Protein AF-A0A0U5F7K3-F1 (afdb_monomer)

InterPro domains:
  IPR059809 Salmonella phage P22 protein Y8K6 [PF27050] (2-115)

Organism: NCBI:txid431306

Sequence (117 aa):
MSEAKFTPGPWHLEAGFESSPGDFEEYWQVHDGQDAIVCSSSFCTAENKEANARLIAAAPELYEALNGLLRTLAESGIELDSLSSPTPLINLLNTEEEYAVLEQSRAALAKARGEAP

Radius of gyration: 19.33 Å; Cα contacts (8 Å, |Δi|>4): 117; chains: 1; bounding box: 43×25×57 Å

Nearest PDB structures (foldseek):
  2kvt-assembly1_A  TM=3.864E-01  e=4.693E-01  Escherichia coli K-12
  6heg-assembly1_A  TM=2.963E-01  e=1.455E+00  Escherichia coli K-12
  9brq-assembly1_7  TM=2.685E-01  e=1.649E+00  Mus musculus
  4rnd-assembly1_A  TM=2.482E-01  e=2.727E+00  Saccharomyces cerevisiae S288C
  6xbw-assembly1_H  TM=2.224E-01  e=2.727E+00  Bos taurus

Foldseek 3Di:
DQDFPDDADQKDKDWDFDDDPPDTDIKIFIGRVPDTPDICPPVRDDPPRVVVSVVVSCVNVLLCVLVVVVVVCVVVVAPPPDPPDDPHPCVVPVDPVSVVVNVVSVVVNCVSRVVDD

Mean predicted aligned error: 8.82 Å

Secondary structure (DSSP, 8-state):
-PPP-SPPS--EEEEEEEEETTEEEEEEEEE-SSSEEEE--TT---TTHHHHHHHHHTHHHHHHHHH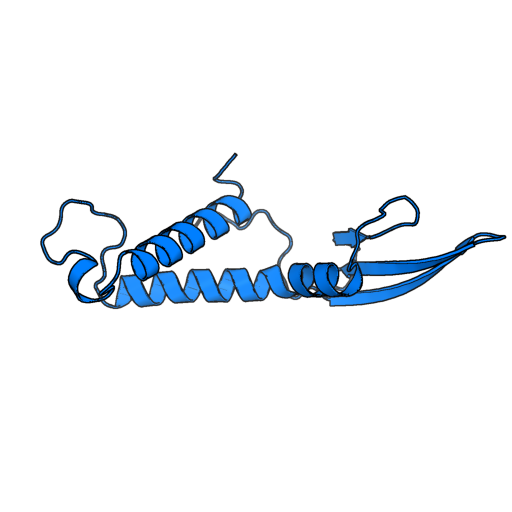HHHHHHHHTT--TT-TTSSS-GGGT--SHHHHHHHHHHHHHHHHHTT---

Solvent-accessible surface area (backbone atoms only — not comparable to full-atom values): 7219 Å² total; per-residue (Å²): 131,83,78,73,75,58,85,74,62,72,43,40,81,49,74,51,66,51,86,49,99,90,47,84,45,78,30,41,33,26,23,61,86,85,52,80,76,48,71,39,47,100,88,50,91,61,86,61,50,65,62,52,42,55,56,58,30,43,41,52,60,52,49,53,51,53,52,50,50,54,48,54,46,42,75,72,70,45,68,88,85,51,104,79,54,98,75,50,64,66,82,79,35,87,43,73,65,54,50,50,53,52,53,50,52,51,52,51,50,34,44,63,52,65,75,46,135

Structure (mmCIF, N/CA/C/O backbone):
data_AF-A0A0U5F7K3-F1
#
_entry.id   AF-A0A0U5F7K3-F1
#
loop_
_atom_site.group_PDB
_atom_site.id
_atom_site.type_symbol
_atom_site.label_atom_id
_atom_site.label_alt_id
_atom_site.label_comp_id
_atom_site.label_asym_id
_atom_site.label_entity_id
_atom_site.label_seq_id
_atom_site.pdbx_PDB_ins_code
_atom_site.Cartn_x
_atom_site.Cartn_y
_atom_site.Cartn_z
_atom_site.occupancy
_atom_site.B_iso_or_equiv
_atom_site.auth_seq_id
_atom_site.auth_comp_id
_atom_site.auth_asym_id
_atom_site.auth_atom_id
_atom_site.pdbx_PDB_model_num
ATOM 1 N N . MET A 1 1 ? -16.106 -10.029 4.583 1.00 51.62 1 MET A N 1
ATOM 2 C CA . MET A 1 1 ? -15.050 -9.135 4.069 1.00 51.62 1 MET A CA 1
ATOM 3 C C . MET A 1 1 ? -15.313 -8.958 2.590 1.00 51.62 1 MET A C 1
ATOM 5 O O . MET A 1 1 ? -15.608 -9.957 1.943 1.00 51.62 1 MET A O 1
ATOM 9 N N . SER A 1 2 ? -15.317 -7.722 2.093 1.00 57.53 2 SER A N 1
ATOM 10 C CA . SER A 1 2 ? -15.290 -7.457 0.653 1.00 57.53 2 SER A CA 1
ATOM 11 C C . SER A 1 2 ? -14.031 -8.103 0.068 1.00 57.53 2 SER A C 1
ATOM 13 O O . SER A 1 2 ? -12.982 -8.121 0.713 1.00 57.53 2 SER A O 1
ATOM 15 N N . GLU A 1 3 ? -14.152 -8.709 -1.110 1.00 66.44 3 GLU A N 1
ATOM 16 C CA . GLU A 1 3 ? -13.002 -9.249 -1.833 1.00 66.44 3 GLU A CA 1
ATOM 17 C C . GLU A 1 3 ? -12.046 -8.096 -2.173 1.00 66.44 3 GLU A C 1
ATOM 19 O O . GLU A 1 3 ? -12.488 -7.015 -2.579 1.00 66.44 3 GLU A O 1
ATOM 24 N N . ALA A 1 4 ? -10.745 -8.291 -1.941 1.00 72.50 4 ALA A N 1
ATOM 25 C CA . ALA A 1 4 ? -9.745 -7.281 -2.258 1.00 72.50 4 ALA A CA 1
ATOM 26 C C . ALA A 1 4 ? -9.744 -7.014 -3.771 1.00 72.50 4 ALA A C 1
ATOM 28 O O . ALA A 1 4 ? -9.716 -7.944 -4.570 1.00 72.50 4 ALA A O 1
ATOM 29 N N . LYS A 1 5 ? -9.777 -5.736 -4.167 1.00 82.88 5 LYS A N 1
ATOM 30 C CA . LYS A 1 5 ? -9.795 -5.325 -5.585 1.00 82.88 5 LYS A CA 1
ATOM 31 C C . LYS A 1 5 ? -8.397 -5.158 -6.193 1.00 82.88 5 LYS A C 1
ATOM 33 O O . LYS A 1 5 ? -8.286 -4.808 -7.364 1.00 82.88 5 LYS A O 1
ATOM 38 N N . PHE A 1 6 ? -7.348 -5.336 -5.395 1.00 86.94 6 PHE A N 1
ATOM 39 C CA . PHE A 1 6 ? -5.951 -5.207 -5.806 1.00 86.94 6 PHE A CA 1
ATOM 40 C C . PHE A 1 6 ? -5.324 -6.583 -6.057 1.00 86.94 6 PHE A C 1
ATOM 42 O O . PHE A 1 6 ? -5.784 -7.586 -5.513 1.00 86.94 6 PHE A O 1
ATOM 49 N N . THR A 1 7 ? -4.257 -6.624 -6.859 1.00 89.31 7 THR A N 1
ATOM 50 C CA . THR A 1 7 ? -3.477 -7.843 -7.115 1.00 89.31 7 THR A CA 1
ATOM 51 C C . THR A 1 7 ? -2.938 -8.414 -5.799 1.00 89.31 7 THR A C 1
ATOM 53 O O . THR A 1 7 ? -2.240 -7.692 -5.085 1.00 89.31 7 THR A O 1
ATOM 56 N N . PRO A 1 8 ? -3.225 -9.678 -5.443 1.00 89.25 8 PRO A N 1
ATOM 57 C CA . PRO A 1 8 ? -2.668 -10.288 -4.239 1.00 89.25 8 PRO A CA 1
ATOM 58 C C . PRO A 1 8 ? -1.134 -10.257 -4.229 1.00 89.25 8 PRO A C 1
ATOM 60 O O . PRO A 1 8 ? -0.500 -10.359 -5.276 1.00 89.25 8 PRO A O 1
ATOM 63 N N . GLY A 1 9 ? -0.544 -10.097 -3.044 1.00 89.94 9 GLY A N 1
ATOM 64 C CA . GLY A 1 9 ? 0.907 -10.171 -2.861 1.00 89.94 9 GLY A CA 1
ATOM 65 C C . GLY A 1 9 ? 1.443 -11.613 -2.826 1.00 89.94 9 GLY A C 1
ATOM 66 O O . GLY A 1 9 ? 0.658 -12.567 -2.829 1.00 89.94 9 GLY A O 1
ATOM 67 N N . PRO A 1 10 ? 2.772 -11.789 -2.718 1.00 94.12 10 PRO A N 1
ATOM 68 C CA . PRO A 1 10 ? 3.776 -10.734 -2.561 1.00 94.12 10 PRO A CA 1
ATOM 69 C C . PRO A 1 10 ? 4.046 -9.987 -3.870 1.00 94.12 10 PRO A C 1
ATOM 71 O O . PRO A 1 10 ? 3.939 -10.557 -4.953 1.00 94.12 10 PRO A O 1
ATOM 74 N N . TRP A 1 11 ? 4.417 -8.713 -3.765 1.00 96.00 11 TRP A N 1
ATOM 75 C CA . TRP A 1 11 ? 4.925 -7.954 -4.905 1.00 96.00 11 TRP A CA 1
ATOM 76 C C . TRP A 1 11 ? 6.446 -7.849 -4.826 1.00 96.00 11 TRP A C 1
ATOM 78 O O . TRP A 1 11 ? 7.048 -7.793 -3.754 1.00 96.00 11 TRP A O 1
ATOM 88 N N . HIS A 1 12 ? 7.079 -7.829 -5.987 1.00 94.62 12 HIS A N 1
ATOM 89 C CA . HIS A 1 12 ? 8.520 -7.877 -6.149 1.00 94.62 12 HIS A CA 1
ATOM 90 C C . HIS A 1 12 ? 9.041 -6.594 -6.783 1.00 94.62 12 HIS A C 1
ATOM 92 O O . HIS A 1 12 ? 8.320 -5.897 -7.496 1.00 94.62 12 HIS A O 1
ATOM 98 N N . LEU A 1 13 ? 10.307 -6.294 -6.497 1.00 93.38 13 LEU A N 1
ATOM 99 C CA . LEU A 1 13 ? 11.022 -5.150 -7.041 1.00 93.38 13 LEU A CA 1
ATOM 100 C C . LEU A 1 13 ? 12.018 -5.616 -8.079 1.00 93.38 13 LEU A C 1
ATOM 102 O O . LEU A 1 13 ? 12.835 -6.497 -7.809 1.00 93.38 13 LEU A O 1
ATOM 106 N N . GLU A 1 14 ? 12.022 -4.923 -9.202 1.00 91.19 14 GLU A N 1
ATOM 107 C CA . GLU A 1 14 ? 13.062 -5.058 -10.202 1.00 91.19 14 GLU A CA 1
ATOM 108 C C . GLU A 1 14 ? 13.540 -3.672 -10.629 1.00 91.19 14 GLU A C 1
ATOM 110 O O . GLU A 1 14 ? 12.763 -2.719 -10.733 1.00 91.19 14 GLU A O 1
ATOM 115 N N . ALA A 1 15 ? 14.849 -3.569 -10.828 1.00 88.81 15 ALA A N 1
ATOM 116 C CA . ALA A 1 15 ? 15.509 -2.381 -11.332 1.00 88.81 15 ALA A CA 1
ATOM 117 C C . ALA A 1 15 ? 16.282 -2.749 -12.589 1.00 88.81 15 ALA A C 1
ATOM 119 O O . ALA A 1 15 ? 16.889 -3.821 -12.669 1.00 88.81 15 ALA A O 1
ATOM 120 N N . GLY A 1 16 ? 16.296 -1.837 -13.548 1.00 85.56 16 GLY A N 1
ATOM 121 C CA . GLY A 1 16 ? 17.009 -2.036 -14.793 1.00 85.56 16 GLY A CA 1
ATOM 122 C C . GLY A 1 16 ? 17.289 -0.727 -15.504 1.00 85.56 16 GLY A C 1
ATOM 123 O O . GLY A 1 16 ? 17.022 0.362 -14.999 1.00 85.56 16 GLY A O 1
ATOM 124 N N . PHE A 1 17 ? 17.835 -0.859 -16.706 1.00 80.19 17 PHE A N 1
ATOM 125 C CA . PHE A 1 17 ? 18.082 0.261 -17.600 1.00 80.19 17 PHE A CA 1
ATOM 126 C C . PHE A 1 17 ? 17.311 0.032 -18.886 1.00 80.19 17 PHE A C 1
ATOM 128 O O . PHE A 1 17 ? 17.457 -1.014 -19.527 1.00 80.19 17 PHE A O 1
ATOM 135 N N . GLU A 1 18 ? 16.492 1.004 -19.269 1.00 73.06 18 GLU A N 1
ATOM 136 C CA . GLU A 1 18 ? 15.848 0.969 -20.572 1.00 73.06 18 GLU A CA 1
ATOM 137 C C . GLU A 1 18 ? 16.883 1.407 -21.611 1.00 73.06 18 GLU A C 1
ATOM 139 O O . GLU A 1 18 ? 17.464 2.487 -21.528 1.00 73.06 18 GLU A O 1
ATOM 144 N N 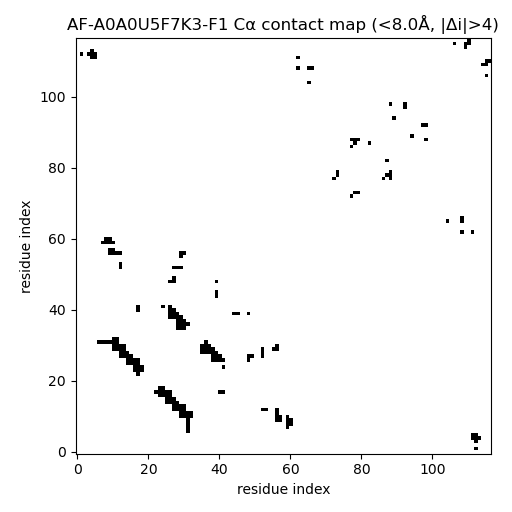. SER A 1 19 ? 17.198 0.511 -22.548 1.00 64.31 19 SER A N 1
ATOM 145 C CA . SER A 1 19 ? 18.217 0.759 -23.570 1.00 64.31 19 SER A CA 1
ATOM 146 C C . SER A 1 19 ? 17.553 1.345 -24.811 1.00 64.31 19 SER A C 1
ATOM 148 O O . SER A 1 19 ? 17.263 0.618 -25.762 1.00 64.31 19 SER A O 1
ATOM 150 N N . SER A 1 20 ? 17.304 2.653 -24.813 1.00 63.19 20 SER A N 1
ATOM 151 C CA . SER A 1 20 ? 16.966 3.371 -26.046 1.00 63.19 20 SER A CA 1
ATOM 152 C C . SER A 1 20 ? 18.244 3.920 -26.693 1.00 63.19 20 SER A C 1
ATOM 154 O O . SER A 1 20 ? 19.172 4.305 -25.978 1.00 63.19 20 SER A O 1
ATOM 156 N N . PRO A 1 21 ? 18.364 3.965 -28.037 1.00 56.72 21 PRO A N 1
ATOM 157 C CA . PRO A 1 21 ? 19.550 4.518 -28.686 1.00 56.72 21 PRO A CA 1
ATOM 158 C C . PRO A 1 21 ? 19.744 5.996 -28.307 1.00 56.72 21 PRO A C 1
ATOM 160 O O . PRO A 1 21 ? 19.095 6.870 -28.875 1.00 56.72 21 PRO A O 1
ATOM 163 N N . GLY A 1 22 ? 20.647 6.265 -27.361 1.00 62.50 22 GLY A N 1
ATOM 164 C CA . GLY A 1 22 ? 21.007 7.615 -26.914 1.00 62.50 22 GLY A CA 1
ATOM 165 C C . GLY A 1 22 ? 20.641 7.959 -25.469 1.00 62.50 22 GLY A C 1
ATOM 166 O O . GLY A 1 22 ? 21.212 8.917 -24.963 1.00 62.50 22 GLY A O 1
ATOM 167 N N . ASP A 1 23 ? 19.802 7.163 -24.798 1.00 62.75 23 ASP A N 1
ATOM 168 C CA . ASP A 1 23 ? 19.392 7.395 -23.408 1.00 62.75 23 ASP A CA 1
ATOM 169 C C . ASP A 1 23 ? 19.515 6.110 -22.581 1.00 62.75 23 ASP A C 1
ATOM 171 O O . ASP A 1 23 ? 18.981 5.060 -22.940 1.00 62.75 23 ASP A O 1
ATOM 175 N N . PHE A 1 24 ? 20.245 6.212 -21.468 1.00 67.50 24 PHE A N 1
ATOM 176 C CA . PHE A 1 24 ? 20.316 5.194 -20.424 1.00 67.50 24 PHE A CA 1
ATOM 177 C C . PHE A 1 24 ? 19.565 5.724 -19.212 1.00 67.50 24 PHE A C 1
ATOM 179 O O . PHE A 1 24 ? 20.144 6.418 -18.375 1.00 67.50 24 PHE A O 1
ATOM 186 N N . GLU A 1 25 ? 18.279 5.411 -19.124 1.00 76.69 25 GLU A N 1
ATOM 187 C CA . GLU A 1 25 ? 17.483 5.779 -17.961 1.00 76.69 25 GLU A CA 1
ATOM 188 C C . GLU A 1 25 ? 17.234 4.567 -17.071 1.00 76.69 25 GLU A C 1
ATOM 190 O O . GLU A 1 25 ? 16.815 3.496 -17.517 1.00 76.69 25 GLU A O 1
ATOM 195 N N . GLU A 1 26 ? 17.534 4.751 -15.788 1.00 81.44 26 GLU A N 1
ATOM 196 C CA . GLU A 1 26 ? 17.218 3.786 -14.748 1.00 81.44 26 GLU A CA 1
ATOM 197 C C . GLU A 1 26 ? 15.703 3.759 -14.521 1.00 81.44 26 GLU A C 1
ATOM 199 O O . GLU A 1 26 ? 15.067 4.800 -14.285 1.00 81.44 26 GLU A O 1
ATOM 204 N N . TYR A 1 27 ? 15.136 2.555 -14.551 1.00 85.00 27 TYR A N 1
ATOM 205 C CA . TYR A 1 27 ? 13.750 2.312 -14.186 1.00 85.00 27 TYR A CA 1
ATOM 206 C C . TYR A 1 27 ? 13.664 1.406 -12.962 1.00 85.00 27 TYR A C 1
ATOM 208 O O . TYR A 1 27 ? 14.478 0.508 -12.746 1.00 85.00 27 TYR A O 1
ATOM 216 N N . TRP A 1 28 ? 12.607 1.638 -12.192 1.00 88.38 28 TRP A N 1
ATOM 217 C CA . TRP A 1 28 ? 12.144 0.761 -11.126 1.00 88.38 28 TRP A CA 1
ATOM 218 C C . TRP A 1 28 ? 10.747 0.257 -11.465 1.00 88.38 28 TRP A C 1
ATOM 220 O O . TRP A 1 28 ? 9.880 1.052 -11.864 1.00 88.38 28 TRP A O 1
ATOM 230 N N . GLN A 1 29 ? 10.527 -1.042 -11.286 1.00 90.81 29 GLN A N 1
ATOM 231 C CA . GLN A 1 29 ? 9.230 -1.678 -11.462 1.00 90.81 29 GLN A CA 1
ATOM 232 C C . GLN A 1 29 ? 8.816 -2.503 -10.245 1.00 90.81 29 GLN A C 1
ATOM 234 O O . GLN A 1 29 ? 9.648 -3.074 -9.538 1.00 90.81 29 GLN A O 1
ATOM 239 N N . VAL A 1 30 ? 7.505 -2.559 -10.034 1.00 93.31 30 VAL A N 1
ATOM 240 C CA . VAL A 1 30 ? 6.843 -3.452 -9.085 1.00 93.31 30 VAL A CA 1
ATOM 241 C C . VAL A 1 30 ? 6.043 -4.472 -9.888 1.00 93.31 30 VAL A C 1
ATOM 243 O O . VAL A 1 30 ? 5.289 -4.074 -10.777 1.00 93.31 30 VAL A O 1
ATOM 246 N N . HIS A 1 31 ? 6.193 -5.761 -9.596 1.00 93.50 31 HIS A N 1
ATOM 247 C CA . HIS A 1 31 ? 5.558 -6.857 -10.339 1.00 93.50 31 HIS A CA 1
ATOM 248 C C . HIS A 1 31 ? 5.056 -7.966 -9.400 1.00 93.50 31 HIS A C 1
ATOM 250 O O . HIS A 1 31 ? 5.525 -8.077 -8.271 1.00 93.50 31 HIS A O 1
ATOM 256 N N . ASP A 1 32 ? 4.124 -8.808 -9.845 1.00 93.50 32 ASP A N 1
ATOM 257 C CA . ASP A 1 32 ? 3.598 -9.954 -9.068 1.00 93.50 32 ASP A CA 1
ATOM 258 C C . ASP A 1 32 ? 4.386 -11.263 -9.293 1.00 93.50 32 ASP A C 1
ATOM 260 O O . ASP A 1 32 ? 3.977 -12.349 -8.885 1.00 93.50 32 ASP A O 1
ATOM 264 N N . GLY A 1 33 ? 5.530 -11.166 -9.975 1.00 91.25 33 GLY A N 1
ATOM 265 C CA . GLY A 1 33 ? 6.333 -12.312 -10.406 1.00 91.25 33 GLY A CA 1
ATOM 266 C C . GLY A 1 33 ? 5.988 -12.838 -11.802 1.00 91.25 33 GLY A C 1
ATOM 267 O O . GLY A 1 33 ? 6.723 -13.688 -12.303 1.00 91.25 33 GLY A O 1
ATOM 268 N N . GLN A 1 34 ? 4.927 -12.340 -12.440 1.00 88.31 34 GLN A N 1
ATOM 269 C CA . GLN A 1 34 ? 4.586 -12.615 -13.840 1.00 88.31 34 GLN A CA 1
ATOM 270 C C . GLN A 1 34 ? 4.519 -11.322 -14.654 1.00 88.31 34 GLN A C 1
ATOM 272 O O . GLN A 1 34 ? 5.224 -11.195 -15.653 1.00 88.31 34 GLN A O 1
ATOM 277 N N . ASP A 1 35 ? 3.729 -10.356 -14.188 1.00 87.75 35 ASP A N 1
ATOM 278 C CA . ASP A 1 35 ? 3.408 -9.128 -14.900 1.00 87.75 35 ASP A CA 1
ATOM 279 C C . ASP A 1 35 ? 3.765 -7.889 -14.074 1.00 87.75 35 ASP A C 1
ATOM 281 O O . ASP A 1 35 ? 3.721 -7.870 -12.838 1.00 87.75 35 ASP A O 1
ATOM 285 N N . ALA A 1 36 ? 4.114 -6.814 -14.779 1.00 88.44 36 ALA A N 1
ATOM 286 C CA . ALA A 1 36 ? 4.355 -5.529 -14.148 1.00 88.44 36 ALA A CA 1
ATOM 287 C C . ALA A 1 36 ? 3.044 -4.909 -13.638 1.00 88.44 36 ALA A C 1
ATOM 289 O O . ALA A 1 36 ? 2.071 -4.767 -14.377 1.00 88.44 36 ALA A O 1
ATOM 290 N N . ILE A 1 37 ? 3.051 -4.480 -12.376 1.00 87.88 37 ILE A N 1
ATOM 291 C CA . ILE A 1 37 ? 1.945 -3.774 -11.716 1.00 87.88 37 ILE A CA 1
ATOM 292 C C . ILE A 1 37 ? 2.128 -2.259 -11.878 1.00 87.88 37 ILE A C 1
ATOM 294 O O . ILE A 1 37 ? 1.184 -1.544 -12.208 1.00 87.88 37 ILE A O 1
ATOM 298 N N . VAL A 1 38 ? 3.350 -1.758 -11.651 1.00 83.50 38 VAL A N 1
ATOM 299 C CA . VAL A 1 38 ? 3.721 -0.341 -11.803 1.00 83.50 38 VAL A CA 1
ATOM 300 C C . VAL A 1 38 ? 5.135 -0.242 -12.369 1.00 83.50 38 VAL A C 1
ATOM 302 O O . VAL A 1 38 ? 6.054 -0.851 -11.828 1.00 83.50 38 VAL A O 1
ATOM 305 N N . CYS A 1 39 ? 5.331 0.589 -13.395 1.00 77.88 39 CYS A N 1
ATOM 306 C CA . CYS A 1 39 ? 6.647 0.869 -13.976 1.00 77.88 39 CYS A CA 1
ATOM 307 C C . CYS A 1 39 ? 6.929 2.371 -13.994 1.00 77.88 39 CYS A C 1
ATOM 309 O O . CYS A 1 39 ? 6.108 3.164 -14.458 1.00 77.88 39 CYS A O 1
ATOM 311 N N . SER A 1 40 ? 8.125 2.764 -13.558 1.00 72.94 40 SER A N 1
ATOM 312 C CA . SER A 1 40 ? 8.644 4.116 -13.773 1.00 72.94 40 SER A CA 1
ATOM 313 C C . SER A 1 40 ? 9.408 4.180 -15.099 1.00 72.94 40 SER A C 1
ATOM 315 O O . SER A 1 40 ? 10.631 4.145 -15.123 1.00 72.94 40 SER A O 1
ATOM 317 N N . SER A 1 41 ? 8.675 4.229 -16.215 1.00 68.25 41 SER A N 1
ATOM 318 C CA . SER A 1 41 ? 9.281 4.393 -17.550 1.00 68.25 41 SER A CA 1
ATOM 319 C C . SER A 1 41 ? 9.959 5.761 -17.718 1.00 68.25 41 SER A C 1
ATOM 321 O O . SER A 1 41 ? 9.792 6.653 -16.876 1.00 68.25 41 SER A O 1
ATOM 323 N N . SER A 1 42 ? 10.646 5.960 -18.846 1.00 63.53 42 SER A N 1
ATOM 324 C CA . SER A 1 42 ? 11.273 7.234 -19.229 1.00 63.53 42 SER A CA 1
ATOM 325 C C . SER A 1 42 ? 10.354 8.459 -19.221 1.00 63.53 42 SER A C 1
ATOM 327 O O . SER A 1 42 ? 10.805 9.595 -19.117 1.00 63.53 42 SER A O 1
ATOM 329 N N . PHE A 1 43 ? 9.037 8.257 -19.265 1.00 66.62 43 PHE A N 1
ATOM 330 C CA . PHE A 1 43 ? 8.059 9.348 -19.226 1.00 66.62 43 PHE A CA 1
ATOM 331 C C . PHE A 1 43 ? 7.499 9.615 -17.818 1.00 66.62 43 PHE A C 1
ATOM 333 O O . PHE A 1 43 ? 6.630 10.470 -17.645 1.00 66.62 43 PHE A O 1
ATOM 340 N N . CYS A 1 44 ? 7.991 8.904 -16.799 1.00 68.62 44 CYS A N 1
ATOM 341 C CA . CYS A 1 44 ? 7.563 9.020 -15.409 1.00 68.62 44 CYS A CA 1
ATOM 342 C C . CYS A 1 44 ? 8.709 9.549 -14.533 1.00 68.62 44 CYS A C 1
ATOM 344 O O . CYS A 1 44 ? 9.515 8.797 -13.978 1.00 68.62 44 CYS A O 1
ATOM 346 N N . THR A 1 45 ? 8.768 10.871 -14.372 1.00 70.25 45 THR A N 1
ATOM 347 C CA . THR A 1 45 ? 9.769 11.545 -13.537 1.00 70.25 45 THR A CA 1
ATOM 348 C C . THR A 1 45 ? 9.226 11.767 -12.125 1.00 70.25 45 THR A C 1
ATOM 350 O O . THR A 1 45 ? 8.647 12.809 -11.823 1.00 70.25 45 THR A O 1
ATOM 353 N N . ALA A 1 46 ? 9.397 10.773 -11.256 1.00 77.62 46 ALA A N 1
ATOM 354 C CA . ALA A 1 46 ? 9.248 10.950 -9.815 1.00 77.62 46 ALA A CA 1
ATOM 355 C C . ALA A 1 46 ? 10.634 11.040 -9.169 1.00 77.62 46 ALA A C 1
ATOM 357 O O . ALA A 1 46 ? 11.530 10.271 -9.517 1.00 77.62 46 ALA A O 1
ATOM 358 N N . GLU A 1 47 ? 10.809 11.944 -8.208 1.00 84.12 47 GLU A N 1
ATOM 359 C CA . GLU A 1 47 ? 11.952 11.862 -7.299 1.00 84.12 47 GLU A CA 1
ATOM 360 C C . GLU A 1 47 ? 11.825 10.602 -6.426 1.00 84.12 47 GLU A C 1
ATOM 362 O O . GLU A 1 47 ? 10.719 10.139 -6.140 1.00 84.12 47 GLU A O 1
ATOM 367 N N . ASN A 1 48 ? 12.958 10.044 -5.989 1.00 88.69 48 ASN A N 1
ATOM 368 C CA . ASN A 1 48 ? 13.013 8.874 -5.102 1.00 88.69 48 ASN A CA 1
ATOM 369 C C . ASN A 1 48 ? 12.330 7.604 -5.663 1.00 88.69 48 ASN A C 1
ATOM 371 O O . ASN A 1 48 ? 11.702 6.860 -4.908 1.00 88.69 48 ASN A O 1
ATOM 375 N N . LYS A 1 49 ? 12.463 7.334 -6.976 1.00 87.06 49 LYS A N 1
ATOM 376 C CA . LYS A 1 49 ? 11.846 6.177 -7.668 1.00 87.06 49 LYS A CA 1
ATOM 377 C C . LYS A 1 49 ? 12.040 4.850 -6.922 1.00 87.06 49 LYS A C 1
ATOM 379 O O . LYS A 1 49 ? 11.062 4.150 -6.682 1.00 87.06 49 LYS A O 1
ATOM 384 N N . GLU A 1 50 ? 13.267 4.549 -6.498 1.00 89.62 50 GLU A N 1
ATOM 385 C CA . GLU A 1 50 ? 13.600 3.339 -5.733 1.00 89.62 50 GLU A CA 1
ATOM 386 C C . GLU A 1 50 ? 12.819 3.241 -4.414 1.00 89.62 50 GLU A C 1
ATOM 388 O O . GLU A 1 50 ? 12.211 2.213 -4.110 1.00 89.62 50 GLU A O 1
ATOM 393 N N . ALA A 1 51 ? 12.821 4.313 -3.616 1.00 91.38 51 ALA A N 1
ATOM 394 C CA . ALA A 1 51 ? 12.152 4.327 -2.319 1.00 91.38 51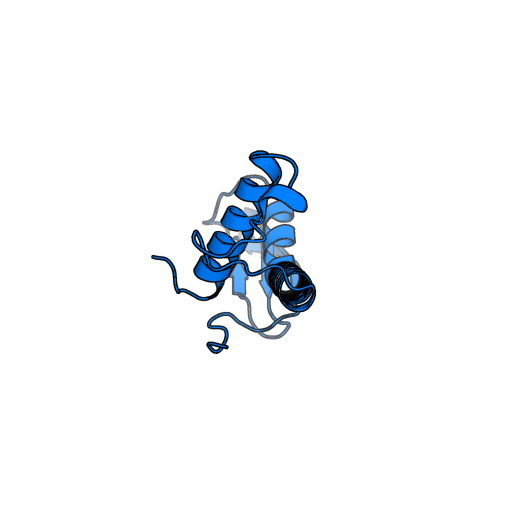 ALA A CA 1
ATOM 395 C C . ALA A 1 51 ? 10.629 4.207 -2.471 1.00 91.38 51 ALA A C 1
ATOM 397 O O . ALA A 1 51 ? 9.988 3.468 -1.723 1.00 91.38 51 ALA A O 1
ATOM 398 N N . ASN A 1 52 ? 10.062 4.876 -3.476 1.00 91.31 52 ASN A N 1
ATOM 399 C CA . ASN A 1 52 ? 8.641 4.781 -3.795 1.00 91.31 52 ASN A CA 1
ATOM 400 C C . ASN A 1 52 ? 8.273 3.368 -4.259 1.00 91.31 52 ASN A C 1
ATOM 402 O O . ASN A 1 52 ? 7.278 2.820 -3.791 1.00 91.31 52 ASN A O 1
ATOM 406 N N . ALA A 1 53 ? 9.089 2.751 -5.120 1.00 91.38 53 ALA A N 1
ATOM 407 C CA . ALA A 1 53 ? 8.882 1.375 -5.557 1.00 91.38 53 ALA A CA 1
ATOM 408 C C . ALA A 1 53 ? 8.895 0.419 -4.358 1.00 91.38 53 ALA A C 1
ATOM 410 O O . ALA A 1 53 ? 7.964 -0.369 -4.209 1.00 91.38 53 ALA A O 1
ATOM 411 N N . ARG A 1 54 ? 9.878 0.542 -3.450 1.00 94.38 54 ARG A N 1
ATOM 412 C CA . ARG A 1 54 ? 9.940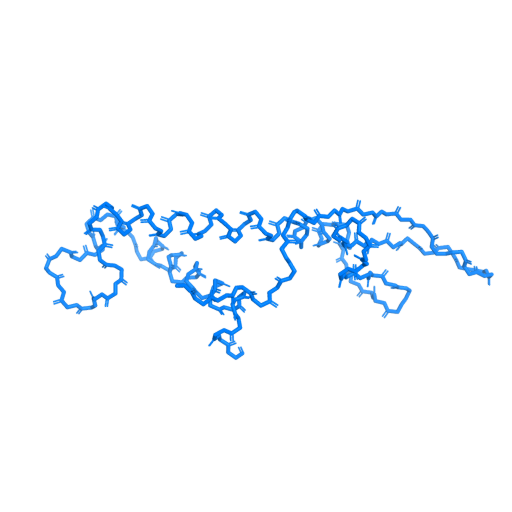 -0.252 -2.207 1.00 94.38 54 ARG A CA 1
ATOM 413 C C . ARG A 1 54 ? 8.679 -0.128 -1.360 1.00 94.38 54 ARG A C 1
ATOM 415 O O . ARG A 1 54 ? 8.168 -1.141 -0.894 1.00 94.38 54 ARG A O 1
ATOM 422 N N . LEU A 1 55 ? 8.182 1.093 -1.170 1.00 94.44 55 LEU A N 1
ATOM 423 C CA . LEU A 1 55 ? 6.962 1.331 -0.401 1.00 94.44 55 LEU A CA 1
ATOM 424 C C . LEU A 1 55 ? 5.736 0.690 -1.066 1.00 94.44 55 LEU A C 1
ATOM 426 O O . LEU A 1 55 ? 4.918 0.087 -0.377 1.00 94.44 55 LEU A O 1
ATOM 430 N N . ILE A 1 56 ? 5.623 0.794 -2.392 1.00 93.88 56 ILE A N 1
ATOM 431 C CA . ILE A 1 56 ? 4.530 0.180 -3.154 1.00 93.88 56 ILE A CA 1
ATOM 432 C C . ILE A 1 56 ? 4.612 -1.345 -3.071 1.00 93.88 56 ILE A C 1
ATOM 434 O O . ILE A 1 56 ? 3.602 -1.976 -2.788 1.00 93.88 56 ILE A O 1
ATOM 438 N N . ALA A 1 57 ? 5.790 -1.941 -3.265 1.00 95.19 57 ALA A N 1
ATOM 439 C CA . ALA A 1 57 ? 5.968 -3.392 -3.206 1.00 95.19 57 ALA A CA 1
ATOM 440 C C . ALA A 1 57 ? 5.611 -3.985 -1.832 1.00 95.19 57 ALA A C 1
ATOM 442 O O . ALA A 1 57 ? 5.129 -5.107 -1.777 1.00 95.19 57 ALA A O 1
ATOM 443 N N . ALA A 1 58 ? 5.783 -3.221 -0.748 1.00 96.44 58 ALA A N 1
ATOM 444 C CA . ALA A 1 58 ? 5.385 -3.618 0.603 1.00 96.44 58 ALA A CA 1
ATOM 445 C C . ALA A 1 58 ? 3.883 -3.422 0.904 1.00 96.44 58 ALA A C 1
ATOM 447 O O . ALA A 1 58 ? 3.436 -3.683 2.023 1.00 96.44 58 ALA A O 1
ATOM 448 N N . ALA A 1 59 ? 3.090 -2.893 -0.036 1.00 95.06 59 ALA A N 1
ATOM 449 C CA . ALA A 1 59 ? 1.688 -2.563 0.211 1.00 95.06 59 ALA A CA 1
ATOM 450 C C . ALA A 1 59 ? 0.816 -3.772 0.606 1.00 95.06 59 ALA A C 1
ATOM 452 O O . ALA A 1 59 ? -0.011 -3.591 1.504 1.00 95.06 59 ALA A O 1
ATOM 453 N N . PRO A 1 60 ? 0.971 -4.984 0.028 1.00 93.69 60 PRO A N 1
ATOM 454 C CA . PRO A 1 60 ? 0.227 -6.159 0.481 1.00 93.69 60 PRO A CA 1
ATOM 455 C C . PRO A 1 60 ? 0.500 -6.500 1.952 1.00 93.69 60 PRO A C 1
ATOM 457 O O . PRO A 1 60 ? -0.432 -6.713 2.726 1.00 93.69 60 PRO A O 1
ATOM 460 N N . GLU A 1 61 ? 1.764 -6.488 2.374 1.00 95.06 61 GLU A N 1
ATOM 461 C CA . GLU A 1 61 ? 2.168 -6.769 3.751 1.00 95.06 61 GLU A CA 1
ATOM 462 C C . GLU A 1 61 ? 1.685 -5.678 4.712 1.00 95.06 61 GLU A C 1
ATOM 464 O O . GLU A 1 61 ? 1.194 -5.987 5.798 1.00 95.06 61 GLU A O 1
ATOM 469 N N . LEU A 1 62 ? 1.775 -4.406 4.311 1.00 95.00 62 LEU A N 1
ATOM 470 C CA . LEU A 1 62 ? 1.246 -3.279 5.083 1.00 95.00 62 LEU A CA 1
ATOM 471 C C . LEU A 1 62 ? -0.277 -3.371 5.239 1.00 95.00 62 LEU A C 1
ATOM 473 O O . LEU A 1 62 ? -0.796 -3.124 6.328 1.00 95.00 62 LEU A O 1
ATOM 477 N N . TYR A 1 63 ? -0.994 -3.759 4.182 1.00 94.00 63 TYR A N 1
ATOM 478 C CA . TYR A 1 63 ? -2.439 -3.966 4.222 1.00 94.00 63 TYR A CA 1
ATOM 479 C C . TYR A 1 63 ? -2.816 -5.074 5.212 1.00 94.00 63 TYR A C 1
ATOM 481 O O . TYR A 1 63 ? -3.662 -4.854 6.083 1.00 94.00 63 TYR A O 1
ATOM 489 N N . GLU A 1 64 ? -2.170 -6.239 5.129 1.00 92.75 64 GLU A N 1
ATOM 490 C CA . GLU A 1 64 ? -2.430 -7.358 6.042 1.00 92.75 64 GLU A CA 1
ATOM 491 C C . GLU A 1 64 ? -2.064 -7.018 7.490 1.00 92.75 64 GLU A C 1
ATOM 493 O O . GLU A 1 64 ? -2.825 -7.328 8.409 1.00 92.75 64 GLU A O 1
ATOM 498 N N . ALA A 1 65 ? -0.948 -6.317 7.709 1.00 94.12 65 ALA A N 1
ATOM 499 C CA . ALA A 1 65 ? -0.537 -5.869 9.035 1.00 94.12 65 ALA A CA 1
ATOM 500 C C . ALA A 1 65 ? -1.561 -4.906 9.657 1.00 94.12 65 ALA A C 1
ATOM 502 O O . ALA A 1 65 ? -1.978 -5.108 10.800 1.00 94.12 65 ALA A O 1
ATOM 503 N N . LEU A 1 66 ? -2.018 -3.895 8.908 1.00 92.12 66 LEU A N 1
ATOM 504 C CA . LEU A 1 66 ? -3.031 -2.943 9.376 1.00 92.12 66 LEU A CA 1
ATOM 505 C C . LEU A 1 66 ? -4.378 -3.625 9.631 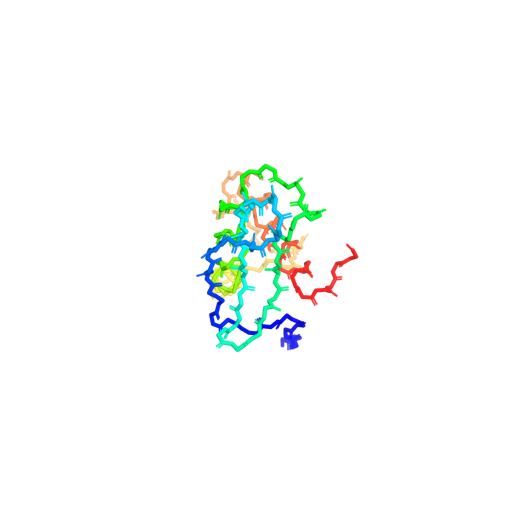1.00 92.12 66 LEU A C 1
ATOM 507 O O . LEU A 1 66 ? -5.013 -3.395 10.661 1.00 92.12 66 LEU A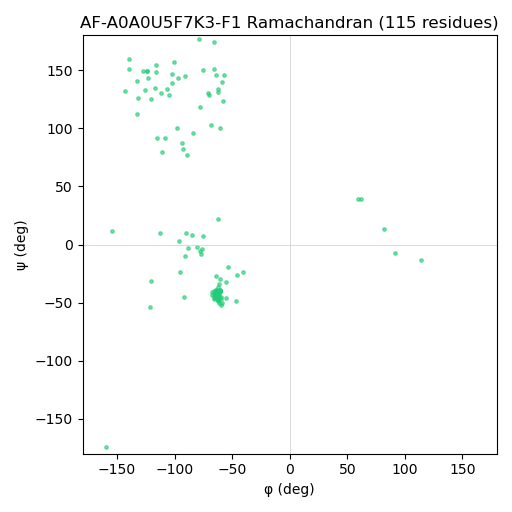 O 1
ATOM 511 N N . ASN A 1 67 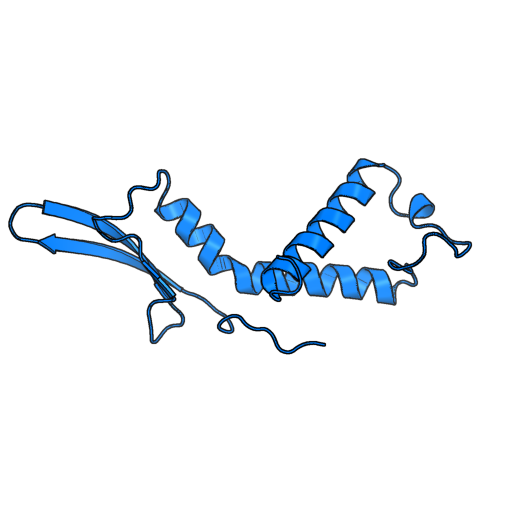? -4.814 -4.497 8.724 1.00 90.06 67 ASN A N 1
ATOM 512 C CA . ASN A 1 67 ? -6.061 -5.237 8.882 1.00 90.06 67 ASN A CA 1
ATOM 513 C C . ASN A 1 67 ? -6.008 -6.189 10.093 1.00 90.06 67 ASN A C 1
ATOM 515 O O . ASN A 1 67 ? -6.954 -6.249 10.880 1.00 90.06 67 ASN A O 1
ATOM 519 N N . GLY A 1 68 ? -4.888 -6.892 10.284 1.00 89.31 68 GLY A N 1
ATOM 520 C CA . GLY A 1 68 ? -4.640 -7.756 11.437 1.00 89.31 68 GLY A CA 1
ATOM 521 C C . GLY A 1 68 ? -4.592 -6.988 12.758 1.00 89.31 68 GLY A C 1
ATOM 522 O O . GLY A 1 68 ? -5.162 -7.449 13.750 1.00 89.31 68 GLY A O 1
ATOM 523 N N . LEU A 1 69 ? -3.989 -5.796 12.765 1.00 86.88 69 LEU A N 1
ATOM 524 C CA . LEU A 1 69 ? -3.984 -4.895 13.917 1.00 86.88 69 LEU A CA 1
ATOM 525 C C . LEU A 1 69 ? -5.413 -4.502 14.312 1.00 86.88 69 LEU A C 1
ATOM 527 O O . LEU A 1 69 ? -5.802 -4.705 15.461 1.00 86.88 69 LEU A O 1
ATOM 531 N N . LEU A 1 70 ? -6.224 -4.015 13.365 1.00 84.62 70 LEU A N 1
ATOM 532 C CA . LEU A 1 70 ? -7.616 -3.636 13.640 1.00 84.62 70 LEU A CA 1
ATOM 533 C C . LEU A 1 70 ? -8.457 -4.818 14.130 1.00 84.62 70 LEU A C 1
ATOM 535 O O . LEU A 1 70 ? -9.257 -4.658 15.051 1.00 84.62 70 LEU A O 1
ATOM 539 N N . ARG A 1 71 ? -8.258 -6.011 13.556 1.00 85.44 71 ARG A N 1
ATOM 540 C CA . ARG A 1 71 ? -8.927 -7.232 14.022 1.00 85.44 71 ARG A CA 1
ATOM 541 C C . ARG A 1 71 ? -8.544 -7.568 15.465 1.00 85.44 71 ARG A C 1
ATOM 543 O O . ARG A 1 71 ? -9.426 -7.851 16.265 1.00 85.44 71 ARG A O 1
ATOM 550 N N . THR A 1 72 ? -7.259 -7.491 15.802 1.00 84.81 72 THR A N 1
ATOM 551 C CA . THR A 1 72 ? -6.757 -7.783 17.158 1.00 84.81 72 THR A CA 1
ATOM 552 C C . THR A 1 72 ? -7.334 -6.813 18.190 1.00 84.81 72 THR A C 1
ATOM 554 O O . THR A 1 72 ? -7.715 -7.222 19.289 1.00 84.81 72 THR A O 1
ATOM 557 N N . LEU A 1 73 ? -7.452 -5.530 17.831 1.00 79.75 73 LEU A N 1
ATOM 558 C CA . LEU A 1 73 ? -8.104 -4.527 18.674 1.00 79.75 73 LEU A CA 1
ATOM 559 C C . LEU A 1 73 ? -9.586 -4.873 18.889 1.00 79.75 73 LEU A C 1
ATOM 561 O O . LEU A 1 73 ? -10.042 -4.912 20.030 1.00 79.75 73 LEU A O 1
ATOM 565 N N . ALA A 1 74 ? -10.312 -5.212 17.819 1.00 75.94 74 ALA A N 1
ATOM 566 C CA . ALA A 1 74 ? -11.720 -5.599 17.905 1.00 75.94 74 ALA A CA 1
ATOM 567 C C . ALA A 1 74 ? -11.945 -6.856 18.771 1.00 75.94 74 ALA A C 1
ATOM 569 O O . ALA A 1 74 ? -12.828 -6.871 19.627 1.00 75.94 74 ALA A O 1
ATOM 570 N N . GLU A 1 75 ? -11.122 -7.896 18.599 1.00 78.56 75 GLU A N 1
ATOM 571 C CA . GLU A 1 75 ? -11.178 -9.140 19.386 1.00 78.56 75 GLU A CA 1
ATOM 572 C C . GLU A 1 75 ? -10.867 -8.919 20.873 1.00 78.56 75 GLU A C 1
ATOM 574 O O . GLU A 1 75 ? -11.382 -9.637 21.729 1.00 78.56 75 GLU A O 1
ATOM 579 N N . SER A 1 76 ? -10.088 -7.885 21.196 1.00 75.38 76 SER A N 1
ATOM 580 C CA . SER A 1 76 ? -9.793 -7.480 22.577 1.00 75.38 76 SER A CA 1
ATOM 581 C C . SER A 1 76 ? -10.963 -6.748 23.258 1.00 75.38 76 SER A C 1
ATOM 583 O O . SER A 1 76 ? -10.809 -6.243 24.369 1.00 75.38 76 SER A O 1
ATOM 585 N N . GLY A 1 77 ? -12.137 -6.682 22.616 1.00 64.19 77 GLY A N 1
ATOM 586 C CA . GLY A 1 77 ? -13.334 -6.017 23.137 1.00 64.19 77 GLY A CA 1
ATOM 587 C C . GLY A 1 77 ? -13.349 -4.504 22.918 1.00 64.19 77 GLY A C 1
ATOM 588 O O . GLY A 1 77 ? -14.167 -3.807 23.518 1.00 64.19 77 GLY A O 1
ATOM 589 N N . ILE A 1 78 ? -12.454 -3.985 22.073 1.00 63.66 78 ILE A N 1
ATOM 590 C CA . ILE A 1 78 ? -12.441 -2.576 21.686 1.00 63.66 78 ILE A CA 1
ATOM 591 C C . ILE A 1 78 ? -13.433 -2.415 20.533 1.00 63.66 78 ILE A C 1
ATOM 593 O O . ILE A 1 78 ? -13.116 -2.683 19.374 1.00 63.66 78 ILE A O 1
ATOM 597 N N . GLU A 1 79 ? -14.662 -2.005 20.848 1.00 59.84 79 GLU A N 1
ATOM 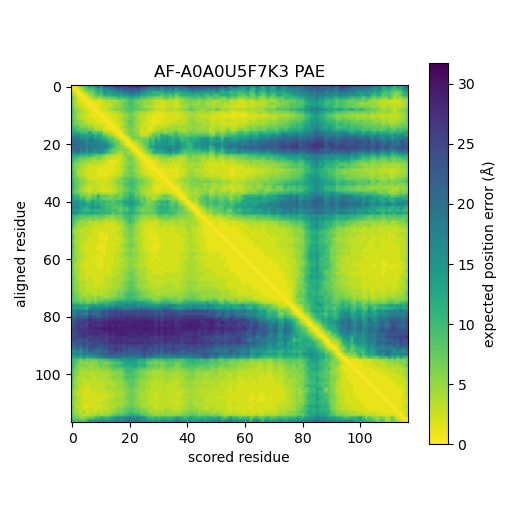598 C CA . GLU A 1 79 ? -15.651 -1.663 19.826 1.00 59.84 79 GLU A CA 1
ATOM 599 C C . GLU A 1 79 ? -15.220 -0.387 19.099 1.00 59.84 79 GLU A C 1
ATOM 601 O O . GLU A 1 79 ? -15.361 0.729 19.593 1.00 59.84 79 GLU A O 1
ATOM 606 N N . LEU A 1 80 ? -14.683 -0.562 17.896 1.00 57.88 80 LEU A N 1
ATOM 607 C CA . LEU A 1 80 ? -14.178 0.529 17.068 1.00 57.88 80 LEU A CA 1
ATOM 608 C C . LEU A 1 80 ? -15.283 1.328 16.347 1.00 57.88 80 LEU A C 1
ATOM 610 O O . LEU A 1 80 ? -14.983 2.318 15.689 1.00 57.88 80 LEU A O 1
ATOM 614 N N . ASP A 1 81 ? -16.539 0.887 16.452 1.00 54.16 81 ASP A N 1
ATOM 615 C CA . ASP A 1 81 ? -17.655 1.376 15.634 1.00 54.16 81 ASP A CA 1
ATOM 616 C C . ASP A 1 81 ? -18.724 2.159 16.419 1.00 54.16 81 ASP A C 1
ATOM 618 O O . ASP A 1 81 ? -19.773 2.471 15.857 1.00 54.16 81 ASP A O 1
ATOM 622 N N . SER A 1 82 ? -18.520 2.529 17.690 1.00 45.38 82 SER A N 1
ATOM 623 C CA . SER A 1 82 ? -19.549 3.307 18.394 1.00 45.38 82 SER A CA 1
ATOM 624 C C . SER A 1 82 ? -19.030 4.533 19.145 1.00 45.38 82 SER A C 1
ATOM 626 O O . SER A 1 82 ? -18.447 4.470 20.222 1.00 45.38 82 SER A O 1
ATOM 628 N N . LEU A 1 83 ? -19.428 5.699 18.633 1.00 45.19 83 LEU A N 1
ATOM 629 C CA . LEU A 1 83 ? -19.580 6.946 19.390 1.00 45.19 83 LEU A CA 1
ATOM 630 C C . LEU A 1 83 ? -20.663 6.826 20.501 1.00 45.19 83 LEU A C 1
ATOM 632 O O . LEU A 1 83 ? -21.272 7.830 20.868 1.00 45.19 83 LEU A O 1
ATOM 636 N N . SER A 1 84 ? -21.021 5.624 20.991 1.00 48.12 84 SER A N 1
ATOM 637 C CA . SER A 1 84 ? -22.226 5.421 21.824 1.00 48.12 84 SER A CA 1
ATOM 638 C C . SER A 1 84 ? -22.243 4.228 22.808 1.00 48.12 84 SER A C 1
ATOM 640 O O . SER A 1 84 ? -23.302 3.980 23.380 1.00 48.12 84 SER A O 1
ATOM 642 N N . SER A 1 85 ? -21.144 3.515 23.092 1.00 40.59 85 SER A N 1
ATOM 643 C CA . SER A 1 85 ? -21.128 2.417 24.094 1.00 40.59 85 SER A CA 1
ATOM 644 C C . SER A 1 85 ? -20.054 2.629 25.188 1.00 40.59 85 SER A C 1
ATOM 646 O O . SER A 1 85 ? -19.042 3.278 24.923 1.00 40.59 85 SER A O 1
ATOM 648 N N . PRO A 1 86 ? -20.260 2.164 26.444 1.00 40.75 86 PRO A N 1
ATOM 649 C CA . PRO A 1 86 ? -19.730 2.803 27.656 1.00 40.75 86 PRO A CA 1
ATOM 650 C C . PRO A 1 86 ? -18.299 2.412 28.052 1.00 40.75 86 PRO A C 1
ATOM 652 O O . PRO A 1 86 ? -17.830 2.845 29.105 1.00 40.75 86 PRO A O 1
ATOM 655 N N . THR A 1 87 ? -17.582 1.670 27.208 1.00 50.12 87 THR A N 1
ATOM 656 C CA . THR A 1 87 ? -16.118 1.582 27.299 1.00 50.12 87 THR A CA 1
ATOM 657 C C . THR A 1 87 ? -15.534 2.299 26.086 1.00 50.12 87 THR A C 1
ATOM 659 O O . THR A 1 87 ? -15.208 1.659 25.088 1.00 50.12 87 THR A O 1
ATOM 662 N N . PRO A 1 88 ? -15.474 3.639 26.112 1.00 46.56 88 PRO A N 1
ATOM 663 C CA . PRO A 1 88 ? -14.961 4.387 24.982 1.00 46.56 88 PRO A CA 1
ATOM 664 C C . PRO A 1 88 ? -13.482 4.036 24.779 1.00 46.56 88 PRO A C 1
ATOM 666 O O . PRO A 1 88 ? -12.742 3.835 25.746 1.00 46.56 88 PRO A O 1
ATOM 669 N N . LEU A 1 89 ? -13.044 4.027 23.518 1.00 48.91 89 LEU A N 1
ATOM 670 C CA . LEU A 1 89 ? -11.636 3.967 23.086 1.00 48.91 89 LEU A CA 1
ATOM 671 C C . LEU A 1 89 ? -10.680 4.843 23.932 1.00 48.91 89 LEU A C 1
ATOM 673 O O . LEU A 1 89 ? -9.499 4.527 24.038 1.00 48.91 89 LEU A O 1
ATOM 677 N N . ILE A 1 90 ? -11.220 5.876 24.592 1.00 49.94 90 ILE A N 1
ATOM 678 C CA . ILE A 1 90 ? -10.602 6.760 25.597 1.00 49.94 90 ILE A CA 1
ATOM 679 C C . ILE A 1 90 ? -9.794 6.056 26.702 1.00 49.94 90 ILE A C 1
ATOM 681 O O . ILE A 1 90 ? -8.895 6.677 27.257 1.00 49.94 90 ILE A O 1
ATOM 685 N N . ASN A 1 91 ? -10.083 4.797 27.052 1.00 49.62 91 ASN A N 1
ATOM 686 C CA . ASN A 1 91 ? -9.338 4.104 28.118 1.00 49.62 91 ASN A CA 1
ATOM 687 C C . ASN A 1 91 ? -8.109 3.316 27.628 1.00 49.62 91 ASN A C 1
ATOM 689 O O . ASN A 1 91 ? -7.345 2.828 28.460 1.00 49.62 91 ASN A O 1
ATOM 693 N N . LEU A 1 92 ? -7.926 3.150 26.313 1.00 54.88 92 LEU A N 1
ATOM 694 C CA . LEU A 1 92 ? -6.807 2.388 25.735 1.00 54.88 92 LEU A CA 1
ATOM 695 C C . LEU A 1 92 ? -5.935 3.250 24.815 1.00 54.88 92 LEU A C 1
ATOM 697 O O . LEU A 1 92 ? -4.725 3.052 24.763 1.00 54.88 92 LEU A O 1
ATOM 701 N N . LEU A 1 93 ? -6.552 4.232 24.155 1.00 59.69 93 LEU A N 1
ATOM 702 C CA . LEU A 1 93 ? -5.893 5.342 23.483 1.00 59.69 93 LEU A CA 1
ATOM 703 C C . LEU A 1 93 ? -5.947 6.526 24.458 1.00 59.69 93 LEU A C 1
ATOM 705 O O . LEU A 1 93 ? -6.989 7.149 24.649 1.00 59.69 93 LEU A O 1
ATOM 709 N N . ASN A 1 94 ? -4.837 6.774 25.143 1.00 64.94 94 ASN A N 1
ATOM 710 C CA . ASN A 1 94 ? -4.688 7.822 26.149 1.00 64.94 94 ASN A CA 1
ATOM 711 C C . ASN A 1 94 ? -4.546 9.223 25.524 1.00 64.94 94 ASN A C 1
ATOM 713 O O . ASN A 1 94 ? -4.441 10.211 26.255 1.00 64.94 94 ASN A O 1
ATOM 717 N N . THR A 1 95 ? -4.500 9.319 24.189 1.00 67.25 95 THR A N 1
ATOM 718 C CA . THR A 1 95 ? -4.257 10.564 23.453 1.00 67.25 95 THR A CA 1
ATOM 719 C C . THR A 1 95 ? -5.126 10.706 22.197 1.00 67.25 95 THR A C 1
ATOM 721 O O . THR A 1 95 ? -5.469 9.734 21.526 1.00 67.25 95 THR A O 1
ATOM 724 N N . GLU A 1 96 ? -5.426 11.956 21.833 1.00 74.50 96 GLU A N 1
ATOM 725 C CA . GLU A 1 96 ? -6.038 12.325 20.541 1.00 74.50 96 GLU A CA 1
ATOM 726 C C . GLU A 1 96 ? -5.218 11.814 19.341 1.00 74.50 96 GLU A C 1
ATOM 728 O O . GLU A 1 96 ? -5.765 11.468 18.295 1.00 74.50 96 GLU A O 1
ATOM 733 N N . GLU A 1 97 ? -3.894 11.742 19.497 1.00 78.81 97 GLU A N 1
ATOM 734 C CA . GLU A 1 97 ? -2.968 11.273 18.465 1.00 78.81 97 GLU A CA 1
ATOM 735 C C . GLU A 1 97 ? -3.180 9.790 18.143 1.00 78.81 97 GLU A C 1
ATOM 737 O O . GLU A 1 97 ? -3.292 9.408 16.979 1.00 78.81 97 GLU A O 1
ATOM 742 N N . GLU A 1 98 ? -3.320 8.955 19.169 1.00 76.62 98 GLU A N 1
ATOM 743 C CA . GLU A 1 98 ? -3.590 7.525 19.017 1.00 76.62 98 GLU A CA 1
ATOM 744 C C . GLU A 1 98 ? -4.938 7.265 18.320 1.00 76.62 98 GLU A C 1
ATOM 746 O O . GLU A 1 98 ? -5.040 6.360 17.487 1.00 76.62 98 GLU A O 1
ATOM 751 N N . TYR A 1 99 ? -5.959 8.088 18.592 1.00 75.88 99 TYR A N 1
ATOM 752 C CA . TYR A 1 99 ? -7.241 8.023 17.882 1.00 75.88 99 TYR A CA 1
ATOM 753 C C . TYR A 1 99 ? -7.104 8.438 16.411 1.00 75.88 99 TYR A C 1
ATOM 755 O O . TYR A 1 99 ? -7.609 7.755 15.517 1.00 75.88 99 TYR A O 1
ATOM 763 N N . ALA A 1 100 ? -6.360 9.510 16.132 1.00 80.88 100 ALA A N 1
ATOM 764 C CA . ALA A 1 100 ? -6.111 9.959 14.765 1.00 80.88 100 ALA A CA 1
ATOM 765 C C . ALA A 1 100 ? -5.383 8.894 13.923 1.00 80.88 100 ALA A C 1
ATOM 767 O O . ALA A 1 100 ? -5.735 8.687 12.761 1.00 80.88 100 ALA A O 1
ATOM 768 N N . VAL A 1 101 ? -4.410 8.178 14.498 1.00 84.25 101 VAL A N 1
ATOM 769 C CA . VAL A 1 101 ? -3.691 7.080 13.821 1.00 84.25 101 VAL A CA 1
ATOM 770 C C . VAL A 1 101 ? -4.627 5.919 13.476 1.00 84.25 101 VAL A C 1
ATOM 772 O O . VAL A 1 101 ? -4.525 5.324 12.396 1.00 84.25 101 VAL A O 1
ATOM 775 N N . LEU A 1 102 ? -5.567 5.600 14.364 1.00 83.88 102 LEU A N 1
ATOM 776 C CA . LEU A 1 102 ? -6.554 4.552 14.131 1.00 83.88 102 LEU A CA 1
ATOM 777 C C . LEU A 1 102 ? -7.487 4.906 12.963 1.00 83.88 102 LEU A C 1
ATOM 779 O O . LEU A 1 102 ? -7.700 4.084 12.067 1.00 83.88 102 LEU A O 1
ATOM 783 N N . GLU A 1 103 ? -7.990 6.140 12.934 1.00 84.62 103 GLU A N 1
ATOM 784 C CA . GLU A 1 103 ? -8.824 6.641 11.837 1.00 84.62 103 GLU A CA 1
ATOM 785 C C . GLU A 1 103 ? -8.056 6.693 10.512 1.00 84.62 103 GLU A C 1
ATOM 787 O O . GLU A 1 103 ? -8.570 6.269 9.475 1.00 84.62 103 GLU A O 1
ATOM 792 N N . GLN A 1 104 ? -6.786 7.108 10.529 1.00 88.88 104 GLN A N 1
ATOM 793 C CA . GLN A 1 104 ? -5.920 7.054 9.346 1.00 88.88 104 GLN A CA 1
ATOM 794 C C . GLN A 1 104 ? -5.738 5.622 8.831 1.00 88.88 104 GLN A C 1
ATOM 796 O O . GLN A 1 104 ? -5.788 5.392 7.622 1.00 88.88 104 GLN A O 1
ATOM 801 N N . SER A 1 105 ? -5.584 4.649 9.731 1.00 89.50 105 SER A N 1
ATOM 802 C CA . SER A 1 105 ? -5.465 3.230 9.372 1.00 89.50 105 SER A CA 1
ATOM 803 C C . SER A 1 105 ? -6.744 2.710 8.706 1.00 89.50 105 SER A C 1
ATOM 805 O O . SER A 1 105 ? -6.682 2.023 7.684 1.00 89.50 105 SER A O 1
ATOM 807 N N . ARG A 1 106 ? -7.917 3.087 9.232 1.00 88.12 106 ARG A N 1
ATOM 808 C CA . ARG A 1 106 ? -9.226 2.766 8.635 1.00 88.12 106 ARG A CA 1
ATOM 809 C C . ARG A 1 106 ? -9.385 3.394 7.258 1.00 88.12 106 ARG A C 1
ATOM 811 O O . ARG A 1 106 ? -9.748 2.697 6.312 1.00 88.12 106 ARG A O 1
ATOM 818 N N . ALA A 1 107 ? -9.059 4.677 7.132 1.00 89.38 107 ALA A N 1
ATOM 819 C CA . ALA A 1 107 ? -9.126 5.400 5.869 1.00 89.38 107 ALA A CA 1
ATOM 820 C C . ALA A 1 107 ? -8.191 4.792 4.811 1.00 89.38 107 ALA A C 1
ATOM 822 O O . ALA A 1 107 ? -8.593 4.617 3.660 1.00 89.38 107 ALA A O 1
ATOM 823 N N . ALA A 1 108 ? -6.970 4.409 5.193 1.00 91.44 108 ALA A N 1
ATOM 824 C CA . ALA A 1 108 ? -6.018 3.757 4.298 1.00 91.44 108 ALA A CA 1
ATOM 825 C C . ALA A 1 108 ? -6.539 2.404 3.785 1.00 91.44 108 ALA A C 1
ATOM 827 O O . ALA A 1 108 ? -6.473 2.137 2.584 1.00 91.44 108 ALA A O 1
ATOM 828 N N . LEU A 1 109 ? -7.118 1.573 4.660 1.00 91.00 109 LEU A N 1
ATOM 829 C CA . LEU A 1 109 ? -7.718 0.294 4.267 1.00 91.00 109 LEU A CA 1
ATOM 830 C C . LEU A 1 109 ? -8.950 0.481 3.374 1.00 91.00 109 LEU A C 1
ATOM 832 O O . LEU A 1 109 ? -9.079 -0.219 2.370 1.00 91.00 109 LEU A O 1
ATOM 836 N N . ALA A 1 110 ? -9.824 1.441 3.691 1.00 89.94 110 ALA A N 1
ATOM 837 C CA . ALA A 1 110 ? -10.981 1.775 2.859 1.00 89.94 110 ALA A CA 1
ATOM 838 C C . ALA A 1 110 ? -10.547 2.235 1.458 1.00 89.94 110 ALA A C 1
ATOM 840 O O . ALA A 1 110 ? -11.115 1.809 0.450 1.00 89.94 110 ALA A O 1
ATOM 841 N N . LYS A 1 111 ? -9.484 3.043 1.374 1.00 90.50 111 LYS A N 1
ATOM 842 C CA . LYS A 1 111 ? -8.875 3.441 0.101 1.00 90.50 111 LYS A CA 1
ATOM 843 C C . LYS A 1 111 ? -8.326 2.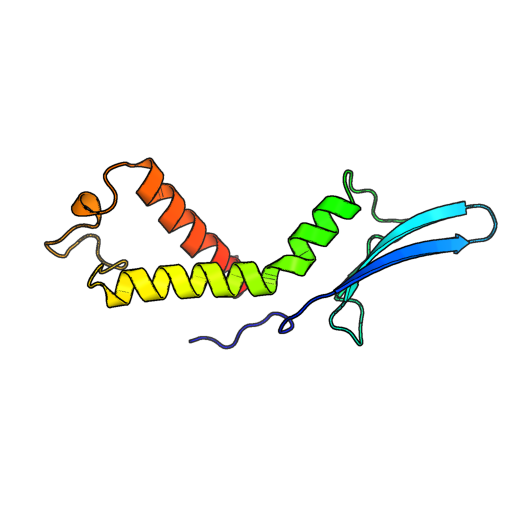235 -0.664 1.00 90.50 111 LYS A C 1
ATOM 845 O O . LYS A 1 111 ? -8.647 2.078 -1.837 1.00 90.50 111 LYS A O 1
ATOM 850 N N . ALA A 1 112 ? -7.561 1.357 -0.014 1.00 90.44 112 ALA A N 1
ATOM 851 C CA . ALA A 1 112 ? -7.005 0.158 -0.650 1.00 90.44 112 ALA A CA 1
ATOM 852 C C . ALA A 1 112 ? -8.095 -0.799 -1.176 1.00 90.44 112 ALA A C 1
ATOM 854 O O . ALA A 1 112 ? -7.935 -1.405 -2.231 1.00 90.44 112 ALA A O 1
ATOM 855 N N . ARG A 1 113 ? -9.240 -0.896 -0.488 1.00 90.31 113 ARG A N 1
ATOM 856 C CA . ARG A 1 113 ? -10.414 -1.685 -0.917 1.00 90.31 113 ARG A CA 1
ATOM 857 C C . ARG A 1 113 ? -11.245 -1.011 -2.015 1.00 90.31 113 ARG A C 1
ATOM 859 O O . ARG A 1 113 ? -12.170 -1.624 -2.556 1.00 90.31 113 ARG A O 1
ATOM 866 N N . GLY A 1 114 ? -10.954 0.248 -2.345 1.00 87.81 114 GLY A N 1
ATOM 867 C CA . GLY A 1 114 ? -11.777 1.059 -3.241 1.00 87.81 114 GLY A CA 1
ATOM 868 C C . GLY A 1 114 ? -13.190 1.280 -2.690 1.00 87.81 114 GLY A C 1
ATOM 869 O O . GLY A 1 114 ? -14.162 1.149 -3.436 1.00 87.81 114 GLY A O 1
ATOM 870 N N . GLU A 1 115 ? -13.298 1.495 -1.377 1.00 86.62 115 GLU A N 1
ATOM 871 C CA . GLU A 1 115 ? -14.514 1.887 -0.645 1.00 86.62 115 GLU A CA 1
ATOM 872 C C . GLU A 1 115 ? -14.572 3.414 -0.445 1.00 86.62 115 GLU A C 1
ATOM 874 O O . GLU A 1 115 ? -15.657 3.975 -0.302 1.00 86.62 115 GLU A O 1
ATOM 879 N N . ALA A 1 116 ? -13.413 4.083 -0.478 1.00 79.69 116 ALA A N 1
ATOM 880 C CA . ALA A 1 116 ? -13.289 5.538 -0.493 1.00 79.69 116 ALA A CA 1
ATOM 881 C C . ALA A 1 116 ? -13.088 6.067 -1.935 1.00 79.69 116 ALA A C 1
ATOM 883 O O . ALA A 1 116 ? -12.424 5.383 -2.722 1.00 79.69 116 ALA A O 1
ATOM 884 N N . PRO A 1 117 ? -13.660 7.241 -2.281 1.00 55.69 117 PRO A N 1
ATOM 885 C CA . PRO A 1 117 ? -13.476 7.894 -3.580 1.00 55.69 117 PRO A CA 1
ATOM 886 C C . PRO A 1 117 ? -12.061 8.449 -3.796 1.00 55.69 117 PRO A C 1
ATOM 888 O O . PRO A 1 117 ? -11.353 8.722 -2.797 1.00 55.69 117 PRO A O 1
#

pLDDT: mean 78.6, std 15.18, range [40.59, 96.44]